Protein AF-A0A382CZS6-F1 (afdb_monomer)

Radius of gyration: 17.18 Å; Cα contacts (8 Å, |Δi|>4): 87; chains: 1; bounding box: 40×22×53 Å

Organism: NCBI:txid408172

Secondary structure (DSSP, 8-state):
-HHHHHHHTT--HHHHHHHHHHHHHHHHHHTS-GGGS-HHHHHHH-TT--TTHHHHTSHHHHHHH--STT-SSHHHHHHHHHHHHHHHHT-

pLDDT: mean 96.57, std 3.26, range [68.81, 98.44]

Sequence (91 aa):
DLADYLVLKGVTFRDAHAAVGQAVAAAETSQTDLADLPLATLQSFCPAVDDDVFEVLTLDGSVQSRDHIGGTAPVQVRYQIQTARARLKQR

InterPro domains:
  IPR008948 L-Aspartase-like [SSF48557] (1-88)
  IPR009049 Argininosuccinate lyase [PTHR43814] (1-90)
  IPR02941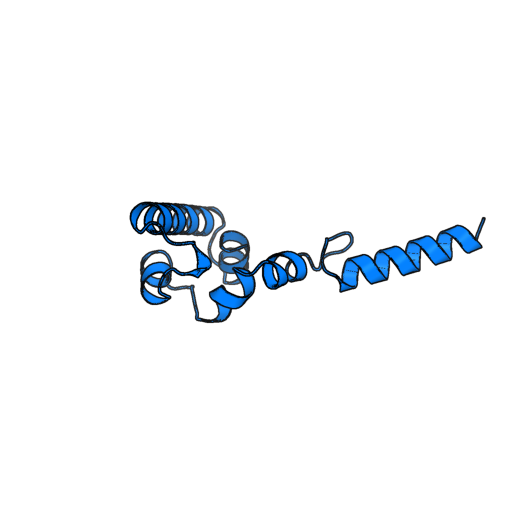9 Argininosuccinate lyase, C-terminal [PF14698] (1-64)

Foldseek 3Di:
DQLVVVVVLVDPSVLSVQLVVQLVVVCVVVVHDSLPDDQVSSCVSPVSGDPCSNCCVDPLNVQCVQPDQPGRHPVNVVVVVVVVVVVVVVD

Solvent-accessible surface area (backbone atoms only — not comparable to full-atom values): 5124 Å² total; per-residue (Å²): 87,74,38,56,55,34,34,75,72,69,40,53,67,71,59,21,49,52,28,46,52,52,45,49,54,51,16,61,74,66,75,47,54,67,68,70,52,53,67,70,61,50,27,73,58,37,75,86,55,58,84,70,53,57,53,40,58,34,75,66,32,44,38,48,72,34,70,45,96,88,31,70,4,69,68,36,47,53,50,50,52,53,53,51,53,55,55,60,74,76,109

Nearest PDB structures (foldseek):
  1tj7-assembly1_A  TM=8.955E-01  e=1.882E-06  Escherichia coli
  1k62-assembly1_B  TM=9.559E-01  e=5.483E-06  Homo sapiens
  1xwo-assembly1_D  TM=9.630E-01  e=1.419E-05  Anser anser anser
  6iem-assembly1_A  TM=9.716E-01  e=1.910E-05  Mycobacterium tuberculosis H37Rv
  1i0a-assembly1_B  TM=9.511E-01  e=2.895E-05  Meleagris gallopavo

Structure (mmCIF, N/CA/C/O backbone):
data_AF-A0A382CZS6-F1
#
_entry.id   AF-A0A382CZS6-F1
#
loop_
_atom_site.group_PDB
_atom_site.id
_atom_site.type_symbol
_atom_site.label_atom_id
_atom_site.label_alt_id
_atom_site.label_comp_id
_atom_site.label_asym_id
_atom_site.label_entity_id
_atom_site.label_seq_id
_atom_site.pdbx_PDB_ins_code
_atom_site.Cartn_x
_atom_site.Cartn_y
_atom_site.Cartn_z
_atom_site.occupancy
_atom_s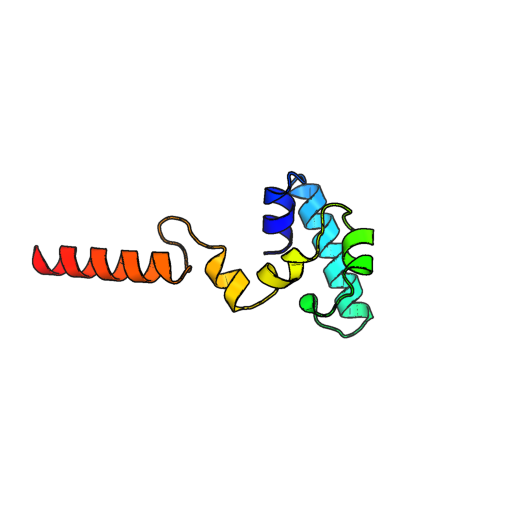ite.B_iso_or_equiv
_atom_site.auth_seq_id
_atom_site.auth_comp_id
_atom_site.auth_asym_id
_atom_site.auth_atom_id
_atom_site.pdbx_PDB_model_num
ATOM 1 N N . ASP A 1 1 ? 1.368 3.176 0.391 1.00 92.62 1 ASP A N 1
ATOM 2 C CA . ASP A 1 1 ? 0.670 1.876 0.280 1.00 92.62 1 ASP A CA 1
ATOM 3 C C . ASP A 1 1 ? -0.726 1.956 0.857 1.00 92.62 1 ASP A C 1
ATOM 5 O O . ASP A 1 1 ? -1.632 2.192 0.076 1.00 92.62 1 ASP A O 1
ATOM 9 N N . LEU A 1 2 ? -0.924 1.894 2.180 1.00 96.00 2 LEU A N 1
ATOM 10 C CA . LEU A 1 2 ? -2.277 1.977 2.759 1.00 96.00 2 LEU A CA 1
ATOM 11 C C . LEU A 1 2 ? -3.011 3.289 2.413 1.00 96.00 2 LEU A C 1
ATOM 13 O O . LEU A 1 2 ? -4.178 3.258 2.036 1.00 96.00 2 LEU A O 1
ATOM 17 N N . ALA A 1 3 ? -2.326 4.438 2.476 1.00 97.31 3 ALA A N 1
ATOM 18 C CA . ALA A 1 3 ? -2.918 5.720 2.076 1.00 97.31 3 ALA A CA 1
ATOM 19 C C . ALA A 1 3 ? -3.310 5.734 0.589 1.00 97.31 3 ALA A C 1
ATOM 21 O O . ALA A 1 3 ? -4.413 6.147 0.249 1.00 97.31 3 ALA A O 1
ATOM 22 N N . ASP A 1 4 ? -2.424 5.254 -0.289 1.00 95.81 4 ASP A N 1
ATOM 23 C CA . ASP A 1 4 ? -2.672 5.200 -1.734 1.00 95.81 4 ASP A CA 1
ATOM 24 C C . ASP A 1 4 ? -3.833 4.254 -2.059 1.00 95.81 4 ASP A C 1
ATOM 26 O O . ASP A 1 4 ? -4.706 4.598 -2.850 1.00 95.81 4 ASP A O 1
ATOM 30 N N . TYR A 1 5 ? -3.892 3.102 -1.387 1.00 96.81 5 TYR A N 1
ATOM 31 C CA . TYR A 1 5 ? -4.999 2.151 -1.460 1.00 96.81 5 TYR A CA 1
ATOM 32 C C . TYR A 1 5 ? -6.340 2.813 -1.099 1.00 96.81 5 TYR A C 1
ATOM 34 O O . TYR A 1 5 ? -7.307 2.700 -1.851 1.00 96.81 5 TYR A O 1
ATOM 42 N N . LEU A 1 6 ? -6.394 3.582 -0.006 1.00 97.88 6 LEU A N 1
ATOM 43 C CA . LEU A 1 6 ? -7.609 4.297 0.399 1.00 97.88 6 LEU A CA 1
ATOM 44 C C . LEU A 1 6 ? -8.000 5.388 -0.606 1.00 97.88 6 LEU A C 1
ATOM 46 O O . LEU A 1 6 ? -9.181 5.555 -0.913 1.00 97.88 6 LEU A O 1
ATOM 50 N N . VAL A 1 7 ? -7.018 6.105 -1.157 1.00 97.88 7 VAL A N 1
ATOM 51 C CA . VAL A 1 7 ? -7.258 7.112 -2.200 1.00 97.88 7 VAL A CA 1
ATOM 52 C C . VAL A 1 7 ? -7.813 6.475 -3.471 1.00 97.88 7 VAL A C 1
ATOM 54 O O . VAL A 1 7 ? -8.751 7.013 -4.061 1.00 97.88 7 VAL A O 1
ATOM 57 N N . LEU A 1 8 ? -7.307 5.305 -3.866 1.00 95.50 8 LEU A N 1
ATOM 58 C CA . LEU A 1 8 ? -7.846 4.534 -4.990 1.00 95.50 8 LEU A CA 1
ATOM 59 C C . LEU A 1 8 ? -9.287 4.062 -4.737 1.00 95.50 8 LEU A C 1
ATOM 61 O O . LEU A 1 8 ? -10.064 3.963 -5.685 1.00 95.50 8 LEU A O 1
ATOM 65 N N . LYS A 1 9 ? -9.675 3.854 -3.472 1.00 96.56 9 LYS A N 1
ATOM 66 C CA . LYS A 1 9 ? -11.064 3.585 -3.055 1.00 96.56 9 LYS A CA 1
ATOM 67 C C . LYS A 1 9 ? -11.933 4.843 -2.898 1.00 96.56 9 LYS A C 1
ATOM 69 O O . LYS A 1 9 ? -13.086 4.748 -2.487 1.00 96.56 9 LYS A O 1
ATOM 74 N N . GLY A 1 10 ? -11.421 6.019 -3.265 1.00 97.56 10 GLY A N 1
ATOM 75 C CA . GLY A 1 10 ? -12.175 7.275 -3.296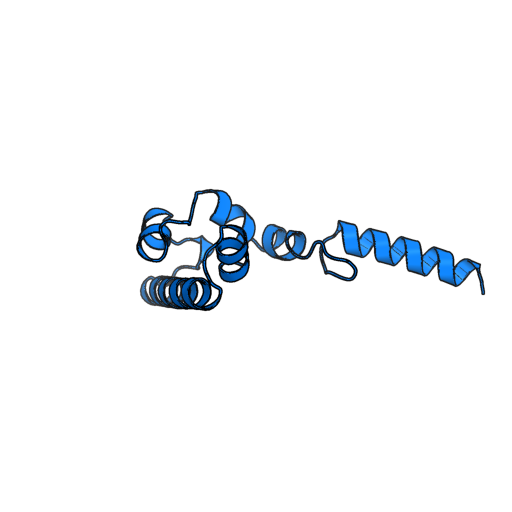 1.00 97.56 10 GLY A CA 1
ATOM 76 C C . GLY A 1 10 ? -12.122 8.095 -2.005 1.00 97.56 10 GLY A C 1
ATOM 77 O O . GLY A 1 10 ? -12.797 9.122 -1.909 1.00 97.56 10 GLY A O 1
ATOM 78 N N . VAL A 1 11 ? -11.317 7.691 -1.020 1.00 98.19 11 VAL A N 1
ATOM 79 C CA . VAL A 1 11 ? -11.090 8.474 0.202 1.00 98.19 11 VAL A CA 1
ATOM 80 C C . VAL A 1 11 ? -10.210 9.681 -0.129 1.00 98.19 11 VAL A C 1
ATOM 82 O O . VAL A 1 11 ? -9.245 9.576 -0.887 1.00 98.19 11 VAL A O 1
ATOM 85 N N . THR A 1 12 ? -10.508 10.856 0.434 1.00 98.31 12 THR A N 1
ATOM 86 C CA . THR A 1 12 ? -9.636 12.019 0.215 1.00 98.31 12 THR A CA 1
ATOM 87 C C . THR A 1 12 ? -8.251 11.753 0.802 1.00 98.31 12 THR A C 1
ATOM 89 O O . THR A 1 12 ? -8.126 11.112 1.843 1.00 98.31 12 THR A O 1
ATOM 92 N N . PHE A 1 13 ? -7.191 12.277 0.179 1.00 98.06 13 PHE A N 1
ATOM 93 C CA . PHE A 1 13 ? -5.826 12.042 0.669 1.00 98.06 13 PHE A CA 1
ATOM 94 C C . PHE A 1 13 ? -5.646 12.451 2.141 1.00 98.06 13 PHE A C 1
ATOM 96 O O . PHE A 1 13 ? -4.954 11.770 2.892 1.00 98.06 13 PHE A O 1
ATOM 103 N N . ARG A 1 14 ? -6.304 13.537 2.573 1.00 98.31 14 ARG A N 1
ATOM 104 C CA . ARG A 1 14 ? -6.275 13.985 3.972 1.00 98.31 14 ARG A CA 1
ATOM 105 C C . ARG A 1 14 ? -6.837 12.918 4.911 1.00 98.31 14 ARG A C 1
ATOM 107 O O . ARG A 1 14 ? -6.192 12.603 5.908 1.00 98.31 14 ARG A O 1
ATOM 114 N N . ASP A 1 15 ? -8.011 12.384 4.594 1.00 98.19 15 ASP A N 1
ATOM 115 C CA . ASP A 1 15 ? -8.692 11.410 5.449 1.00 98.19 15 ASP A CA 1
ATOM 116 C C . ASP A 1 15 ? -7.979 10.054 5.410 1.00 98.19 15 ASP A C 1
ATOM 118 O O . ASP A 1 15 ? -7.786 9.427 6.448 1.00 98.19 15 ASP A O 1
ATOM 122 N N . ALA A 1 16 ? -7.483 9.651 4.235 1.00 98.44 16 ALA A N 1
ATOM 123 C CA . ALA A 1 16 ? -6.656 8.461 4.071 1.00 98.44 16 ALA A CA 1
ATOM 124 C C . ALA A 1 16 ? -5.392 8.536 4.940 1.00 98.44 16 ALA A C 1
ATOM 126 O O . ALA A 1 16 ? -5.087 7.610 5.687 1.00 98.44 16 ALA A O 1
ATOM 127 N N . HIS A 1 17 ? -4.677 9.662 4.897 1.00 98.12 17 HIS A N 1
ATOM 128 C CA . HIS A 1 17 ? -3.474 9.859 5.702 1.00 98.12 17 HIS A CA 1
ATOM 129 C C . HIS A 1 17 ? -3.780 9.907 7.209 1.00 98.12 17 HIS A C 1
ATOM 131 O O . HIS A 1 17 ? -2.989 9.413 8.013 1.00 98.12 17 HIS A O 1
ATOM 137 N N . ALA A 1 18 ? -4.920 10.476 7.614 1.00 98.25 18 ALA A N 1
ATOM 138 C CA . ALA A 1 18 ? -5.354 10.464 9.011 1.00 98.25 18 ALA A CA 1
ATOM 139 C C . ALA A 1 18 ? -5.648 9.036 9.507 1.00 98.25 18 ALA A C 1
ATOM 141 O O . ALA A 1 18 ? -5.156 8.652 10.569 1.00 98.25 18 ALA A O 1
ATOM 142 N N . ALA A 1 19 ? -6.371 8.235 8.717 1.00 98.00 19 ALA A N 1
ATOM 143 C CA . ALA A 1 19 ? -6.664 6.836 9.033 1.00 98.00 19 ALA A CA 1
ATOM 144 C C . ALA A 1 19 ? -5.387 5.985 9.136 1.00 98.00 19 ALA A C 1
ATOM 146 O O . ALA A 1 19 ? -5.245 5.193 10.066 1.00 98.00 19 ALA A O 1
ATOM 147 N N . VAL A 1 20 ? -4.415 6.196 8.238 1.00 97.94 20 VAL A N 1
ATOM 148 C CA . VAL A 1 20 ? -3.096 5.544 8.328 1.00 97.94 20 VAL A CA 1
ATOM 149 C C . VAL A 1 20 ? -2.386 5.905 9.630 1.00 97.94 20 VAL A C 1
ATOM 151 O O . VAL A 1 20 ? -1.847 5.020 10.284 1.00 97.94 20 VAL A O 1
ATOM 154 N N . GLY A 1 21 ? -2.407 7.176 10.039 1.00 98.00 21 GLY A N 1
ATOM 155 C CA . GLY A 1 21 ? -1.804 7.599 11.306 1.00 98.00 21 GLY A CA 1
ATOM 156 C C . GLY A 1 21 ? -2.417 6.895 12.521 1.00 98.00 21 GLY A C 1
ATOM 157 O O . GLY A 1 21 ? -1.691 6.458 13.410 1.00 98.00 21 GLY A O 1
ATOM 158 N N . GLN A 1 22 ? -3.743 6.726 12.534 1.00 98.31 22 GLN A N 1
ATOM 159 C CA . GLN A 1 22 ? -4.443 5.981 13.585 1.00 98.31 22 GLN A CA 1
ATOM 160 C C . GLN A 1 22 ? -4.082 4.490 13.575 1.00 98.31 22 GLN A C 1
ATOM 162 O O . GLN A 1 22 ? -3.814 3.922 14.633 1.00 98.31 22 GLN A O 1
ATOM 167 N N . ALA A 1 23 ? -4.015 3.873 12.393 1.00 97.88 23 ALA A N 1
ATOM 168 C CA . ALA A 1 23 ? -3.624 2.476 12.247 1.00 97.88 23 ALA A CA 1
ATOM 169 C C . ALA A 1 23 ? -2.179 2.232 12.712 1.00 97.88 23 ALA A C 1
ATOM 171 O O . ALA A 1 23 ? -1.932 1.303 13.474 1.00 97.88 23 ALA A O 1
ATOM 172 N N . VAL A 1 24 ? -1.233 3.100 12.338 1.00 97.94 24 VAL A N 1
ATOM 173 C CA . VAL A 1 24 ? 0.164 3.013 12.799 1.00 97.94 24 VAL A CA 1
ATOM 174 C C . VAL A 1 24 ? 0.249 3.161 14.319 1.00 97.94 24 VAL A C 1
ATOM 176 O O . VAL A 1 24 ? 0.879 2.332 14.967 1.00 97.94 24 VAL A O 1
ATOM 179 N N . ALA A 1 25 ? -0.445 4.138 14.910 1.00 98.06 25 ALA A N 1
ATOM 180 C CA . ALA A 1 25 ? -0.467 4.304 16.365 1.00 98.06 25 ALA A CA 1
ATOM 181 C C . ALA A 1 25 ? -1.058 3.078 17.093 1.00 98.06 25 ALA A C 1
ATOM 183 O O . ALA A 1 25 ? -0.590 2.697 18.170 1.00 98.06 25 ALA A O 1
ATOM 184 N N . ALA A 1 26 ? -2.076 2.436 16.511 1.00 98.00 26 ALA A N 1
ATOM 185 C CA . ALA A 1 26 ? -2.669 1.215 17.052 1.00 98.00 26 ALA A CA 1
ATOM 186 C C . ALA A 1 26 ? -1.717 0.009 16.966 1.00 98.00 26 ALA A C 1
ATOM 188 O O . ALA A 1 26 ? -1.622 -0.755 17.929 1.00 98.00 26 ALA A O 1
ATOM 189 N N . ALA A 1 27 ? -0.999 -0.137 15.849 1.00 97.75 27 ALA A N 1
ATOM 190 C CA . ALA A 1 27 ? 0.033 -1.157 15.661 1.00 97.75 27 ALA A CA 1
ATOM 191 C C . ALA A 1 27 ? 1.18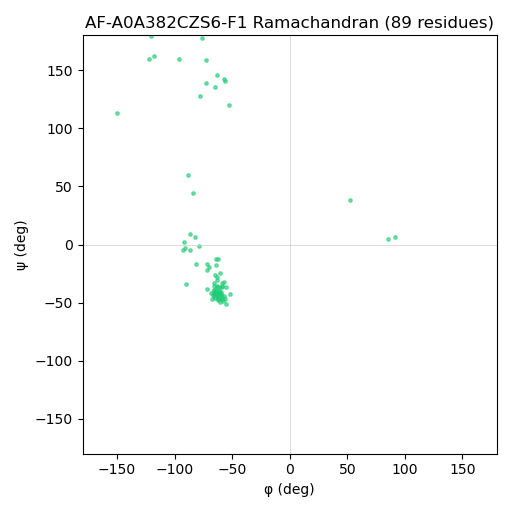2 -0.977 16.669 1.00 97.75 27 ALA A C 1
ATOM 193 O O . ALA A 1 27 ? 1.533 -1.918 17.380 1.00 97.75 27 ALA A O 1
ATOM 194 N N . GLU A 1 28 ? 1.676 0.256 16.834 1.00 97.88 28 GLU A N 1
ATOM 195 C CA . GLU A 1 28 ? 2.698 0.594 17.834 1.00 97.88 28 GLU A CA 1
ATOM 196 C C . GLU A 1 28 ? 2.241 0.263 19.260 1.00 97.88 28 GLU A C 1
ATOM 198 O O . GLU A 1 28 ? 2.973 -0.377 20.015 1.00 97.88 28 GLU A O 1
ATOM 203 N N . THR A 1 29 ? 1.011 0.644 19.624 1.00 97.25 29 THR A N 1
ATOM 204 C CA . THR A 1 29 ? 0.440 0.365 20.956 1.00 97.25 29 THR A CA 1
ATOM 205 C C . THR A 1 29 ? 0.297 -1.136 21.214 1.00 97.25 29 THR A C 1
ATOM 207 O O . THR A 1 29 ? 0.487 -1.593 22.340 1.00 97.25 29 THR A O 1
ATOM 210 N N . SER A 1 30 ? -0.027 -1.903 20.173 1.00 95.88 30 SER A N 1
ATOM 211 C CA . SER A 1 30 ? -0.219 -3.355 20.255 1.00 95.88 30 SER A CA 1
ATOM 212 C C . SER A 1 30 ? 1.086 -4.142 20.090 1.00 95.88 30 SER A C 1
ATOM 214 O O . SER A 1 30 ? 1.073 -5.359 20.252 1.00 95.88 30 SER A O 1
ATOM 216 N N . GLN A 1 31 ? 2.205 -3.466 19.792 1.00 97.06 31 GLN A N 1
ATOM 217 C CA . GLN A 1 31 ? 3.497 -4.071 19.447 1.00 97.06 31 GLN A CA 1
ATOM 218 C C . GLN A 1 31 ? 3.399 -5.106 18.312 1.00 97.06 31 GLN A C 1
ATOM 220 O O . GLN A 1 31 ? 4.071 -6.138 18.342 1.00 97.06 31 GLN A O 1
ATOM 225 N N . THR A 1 32 ? 2.554 -4.830 17.319 1.00 96.69 32 THR A N 1
ATOM 226 C CA . THR A 1 32 ? 2.381 -5.656 16.117 1.00 96.69 32 THR A CA 1
ATOM 227 C C . THR A 1 32 ? 2.754 -4.855 14.879 1.00 96.69 32 THR A C 1
ATOM 229 O O . THR A 1 32 ? 2.767 -3.623 14.918 1.00 96.69 32 THR A O 1
ATOM 232 N N . ASP A 1 33 ? 3.001 -5.529 13.759 1.00 95.75 33 ASP A N 1
ATOM 233 C CA . ASP A 1 33 ? 3.133 -4.821 12.491 1.00 95.75 33 ASP A CA 1
ATOM 234 C C . ASP A 1 33 ? 1.766 -4.317 12.004 1.00 95.75 33 ASP A C 1
ATOM 236 O O . ASP A 1 33 ? 0.703 -4.814 12.388 1.00 95.75 33 ASP A O 1
ATOM 240 N N . LEU A 1 34 ? 1.784 -3.311 11.124 1.00 94.94 34 LEU A N 1
ATOM 241 C CA . LEU A 1 34 ? 0.571 -2.757 10.509 1.00 94.94 34 LEU A CA 1
ATOM 242 C C . LEU A 1 34 ? -0.223 -3.827 9.740 1.00 94.94 34 LEU A C 1
ATOM 244 O O . LEU A 1 34 ? -1.451 -3.801 9.746 1.00 94.94 34 LEU A O 1
ATOM 248 N N . ALA A 1 35 ? 0.485 -4.759 9.095 1.00 95.31 35 ALA A N 1
ATOM 249 C CA . ALA A 1 35 ? -0.096 -5.878 8.354 1.00 95.31 35 ALA A CA 1
ATOM 250 C C . ALA A 1 35 ? -0.756 -6.929 9.264 1.00 95.31 35 ALA A C 1
ATOM 252 O O . ALA A 1 35 ? -1.601 -7.684 8.793 1.00 95.31 35 ALA A O 1
ATOM 253 N N . ASP A 1 36 ? -0.407 -6.946 10.553 1.00 96.38 36 ASP A N 1
ATOM 254 C CA . ASP A 1 36 ? -0.939 -7.894 11.535 1.00 96.38 36 ASP A CA 1
ATOM 255 C C . ASP A 1 36 ? -2.165 -7.345 12.279 1.00 96.38 36 ASP A C 1
ATOM 257 O O . ASP A 1 36 ? -2.783 -8.051 13.083 1.00 96.38 36 ASP A O 1
ATOM 261 N N . LEU A 1 37 ? -2.537 -6.081 12.043 1.00 97.25 37 LEU A N 1
ATOM 262 C CA . LEU A 1 37 ? -3.745 -5.526 12.636 1.00 97.25 37 LEU A CA 1
ATOM 263 C C . LEU A 1 37 ? -4.990 -6.244 12.094 1.00 97.25 37 LEU A C 1
ATOM 265 O O . LEU A 1 37 ? -5.131 -6.406 10.880 1.00 97.25 37 LEU A O 1
ATOM 269 N N . PRO A 1 38 ? -5.955 -6.601 12.962 1.00 97.50 38 PRO A N 1
ATOM 270 C CA . PRO A 1 38 ? -7.215 -7.172 12.511 1.00 97.50 38 PRO A CA 1
ATOM 271 C C . PRO A 1 38 ? -7.935 -6.247 11.526 1.00 97.50 38 PRO A C 1
ATOM 273 O O . PRO A 1 38 ? -8.002 -5.034 11.745 1.00 97.50 38 PRO A O 1
ATOM 276 N N . LEU A 1 39 ? -8.573 -6.824 10.504 1.00 97.62 39 LEU A N 1
ATOM 277 C CA . LEU A 1 39 ? -9.360 -6.067 9.523 1.00 97.62 39 LEU A CA 1
ATOM 278 C C . LEU A 1 39 ? -10.391 -5.152 10.197 1.00 97.62 39 LEU A C 1
ATOM 280 O O . LEU A 1 39 ? -10.513 -3.985 9.840 1.00 97.62 39 LEU A O 1
ATOM 284 N N . ALA A 1 40 ? -11.074 -5.653 11.230 1.00 97.75 40 ALA A N 1
ATOM 285 C CA . ALA A 1 40 ? -12.043 -4.877 12.002 1.00 97.75 40 ALA A CA 1
ATOM 286 C C . ALA A 1 40 ? -11.423 -3.623 12.652 1.00 97.75 40 ALA A C 1
ATOM 288 O O . ALA A 1 40 ? -12.068 -2.577 12.721 1.00 97.75 40 ALA A O 1
ATOM 289 N N . THR A 1 41 ? -10.164 -3.702 13.094 1.00 97.38 41 THR A N 1
ATOM 290 C CA . THR A 1 41 ? -9.427 -2.556 13.640 1.00 97.38 41 THR A CA 1
ATOM 291 C C . THR A 1 41 ? -9.158 -1.527 12.547 1.00 97.38 41 THR A C 1
ATOM 293 O O . THR A 1 41 ? -9.443 -0.348 12.740 1.00 97.38 41 THR A O 1
ATOM 296 N N . LEU A 1 42 ? -8.689 -1.957 11.372 1.00 97.69 42 LEU A N 1
ATOM 297 C CA . LEU A 1 42 ? -8.462 -1.060 10.233 1.00 97.69 42 LEU A CA 1
ATOM 298 C C . LEU A 1 42 ? -9.772 -0.405 9.755 1.00 97.69 42 LEU A C 1
ATOM 300 O O . LEU A 1 42 ? -9.816 0.806 9.529 1.00 97.69 42 LEU A O 1
ATOM 304 N N . GLN A 1 43 ? -10.859 -1.177 9.696 1.00 98.12 43 GLN A N 1
ATOM 305 C CA . GLN A 1 43 ? -12.202 -0.698 9.351 1.00 98.12 43 GLN A CA 1
ATOM 306 C C . GLN A 1 43 ? -12.756 0.313 10.356 1.00 98.12 43 GLN A C 1
ATOM 308 O O . GLN A 1 43 ? -13.503 1.213 9.970 1.00 98.12 43 GLN A O 1
ATOM 313 N N . SER A 1 44 ? -12.367 0.214 11.632 1.00 98.00 44 SER A N 1
ATOM 314 C CA . SER A 1 44 ? -12.758 1.199 12.645 1.00 98.00 44 SER A CA 1
ATOM 315 C C . SER A 1 44 ? -12.170 2.593 12.382 1.00 98.00 44 SER A C 1
ATOM 317 O O . SER A 1 44 ? -12.783 3.588 12.765 1.00 98.00 44 SER A O 1
ATOM 319 N N . PHE A 1 45 ? -11.026 2.675 11.689 1.00 97.69 45 PHE A N 1
ATOM 320 C CA . PHE A 1 45 ? -10.397 3.938 11.282 1.00 97.69 45 PHE A CA 1
ATOM 321 C C . PHE A 1 45 ? -10.876 4.419 9.912 1.00 97.69 45 PHE A C 1
ATOM 323 O O . PHE A 1 45 ? -10.997 5.622 9.679 1.00 97.69 45 PHE A O 1
ATOM 330 N N . CYS A 1 46 ? -11.166 3.496 8.994 1.00 97.50 46 CYS A N 1
ATOM 331 C CA . CYS A 1 46 ? -11.752 3.826 7.704 1.00 97.50 46 CYS A CA 1
ATOM 332 C C . CYS A 1 46 ? -12.633 2.674 7.191 1.00 97.50 46 CYS A C 1
ATOM 334 O O . CYS A 1 46 ? -12.100 1.635 6.799 1.00 97.50 46 CYS A O 1
ATOM 336 N N . PRO A 1 47 ? -13.965 2.855 7.096 1.00 97.19 47 PRO A N 1
ATOM 337 C CA . PRO A 1 47 ? -14.875 1.811 6.612 1.00 97.19 47 PRO A CA 1
ATOM 338 C C . PRO A 1 47 ? -14.642 1.363 5.162 1.00 97.19 47 PRO A C 1
ATOM 340 O O . PRO A 1 47 ? -15.206 0.360 4.749 1.00 97.19 47 PRO A O 1
ATOM 343 N N . ALA A 1 48 ? -13.844 2.103 4.384 1.00 97.38 48 ALA A N 1
ATOM 344 C CA . ALA A 1 48 ? -13.468 1.740 3.017 1.00 97.38 48 ALA A CA 1
ATOM 345 C C . ALA A 1 48 ? -12.358 0.667 2.951 1.00 97.38 48 ALA A C 1
ATOM 347 O O . ALA A 1 48 ? -11.925 0.296 1.861 1.00 97.38 48 ALA A O 1
ATOM 348 N N . VAL A 1 49 ? -11.839 0.204 4.094 1.00 97.81 49 VAL A N 1
ATOM 349 C CA . VAL A 1 49 ? -10.884 -0.909 4.145 1.00 97.81 49 VAL A CA 1
ATOM 350 C C . VAL A 1 49 ? -11.627 -2.239 3.978 1.00 97.81 49 VAL A C 1
ATOM 352 O O . VAL A 1 49 ? -12.546 -2.533 4.740 1.00 97.81 49 VAL A O 1
ATOM 355 N N . ASP A 1 50 ? -11.181 -3.067 3.034 1.00 97.56 50 ASP A N 1
ATOM 356 C CA . ASP A 1 50 ? -11.655 -4.437 2.837 1.00 97.56 50 ASP A CA 1
ATOM 357 C C . ASP A 1 50 ? -10.474 -5.414 2.973 1.00 97.56 50 ASP A C 1
ATOM 359 O O . ASP A 1 50 ? -9.340 -5.005 3.217 1.00 97.56 50 ASP A O 1
ATOM 363 N N . ASP A 1 51 ? -10.744 -6.712 2.836 1.00 96.75 51 ASP A N 1
ATOM 364 C CA . ASP A 1 51 ? -9.760 -7.793 3.007 1.00 96.75 51 ASP A CA 1
ATOM 365 C C . ASP A 1 51 ? -8.571 -7.708 2.023 1.00 96.75 51 ASP A C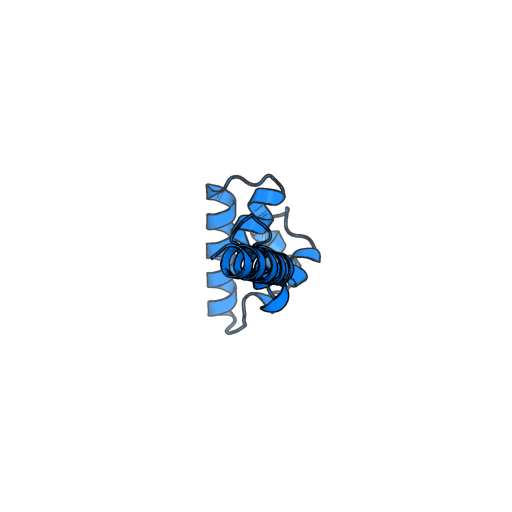 1
ATOM 367 O O . ASP A 1 51 ? -7.458 -8.130 2.331 1.00 96.75 51 ASP A O 1
AT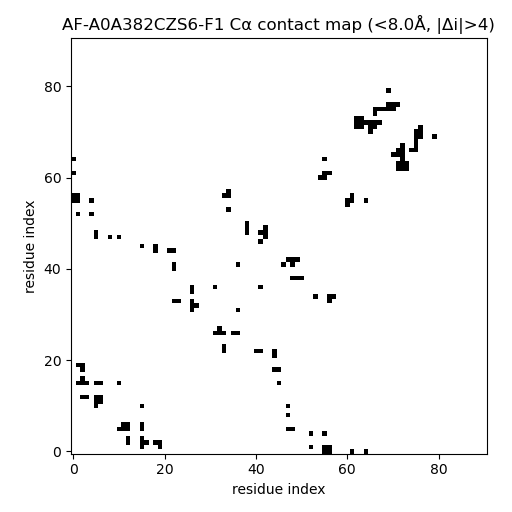OM 371 N N . ASP A 1 52 ? -8.769 -7.063 0.868 1.00 96.06 52 ASP A N 1
ATOM 372 C CA . ASP A 1 52 ? -7.730 -6.784 -0.137 1.00 96.06 52 ASP A CA 1
ATOM 373 C C . ASP A 1 52 ? -6.620 -5.841 0.371 1.00 96.06 52 ASP A C 1
ATOM 375 O O . ASP A 1 52 ? -5.549 -5.745 -0.234 1.00 96.06 52 ASP A O 1
ATOM 379 N N . VAL A 1 53 ? -6.819 -5.179 1.516 1.00 96.38 53 VAL A N 1
ATOM 380 C CA . VAL A 1 53 ? -5.797 -4.339 2.154 1.00 96.38 53 VAL A CA 1
ATOM 381 C C . VAL A 1 53 ? -4.528 -5.119 2.497 1.00 96.38 53 VAL A C 1
ATOM 383 O O . VAL A 1 53 ? -3.423 -4.579 2.425 1.00 96.38 53 VAL A O 1
ATOM 386 N N . PHE A 1 54 ? -4.654 -6.400 2.844 1.00 96.31 54 PHE A N 1
ATOM 387 C CA . PHE A 1 54 ? -3.498 -7.205 3.223 1.00 96.31 54 PHE A CA 1
ATOM 388 C C . PHE A 1 54 ? -2.613 -7.533 2.023 1.00 96.31 54 PHE A C 1
ATOM 390 O O . PHE A 1 54 ? -1.417 -7.741 2.201 1.00 96.31 54 PHE A O 1
ATOM 397 N N . GLU A 1 55 ? -3.145 -7.484 0.798 1.00 93.69 55 GLU A N 1
ATOM 398 C CA . GLU A 1 55 ? -2.340 -7.646 -0.412 1.00 93.69 55 GLU A CA 1
ATOM 399 C C . GLU A 1 55 ? -1.346 -6.487 -0.562 1.00 93.69 55 GLU A C 1
ATOM 401 O O . GLU A 1 55 ? -0.168 -6.714 -0.845 1.00 93.69 55 GLU A O 1
ATOM 406 N N . VAL A 1 56 ? -1.782 -5.248 -0.294 1.00 93.56 56 VAL A N 1
ATOM 407 C CA . VAL A 1 56 ? -0.942 -4.042 -0.423 1.00 93.56 56 VAL A CA 1
ATOM 408 C C . VAL A 1 56 ? -0.017 -3.798 0.771 1.00 93.56 56 VAL A C 1
ATOM 410 O O . VAL A 1 56 ? 0.939 -3.035 0.645 1.00 93.56 56 VAL A O 1
ATOM 413 N N . LEU A 1 57 ? -0.276 -4.439 1.916 1.00 95.12 57 LEU A N 1
ATOM 414 C CA . LEU A 1 57 ? 0.555 -4.356 3.125 1.00 95.12 57 LEU A CA 1
ATOM 415 C C . LEU A 1 57 ? 1.712 -5.373 3.148 1.00 95.12 57 LEU A C 1
ATOM 417 O O . LEU A 1 57 ? 2.406 -5.499 4.154 1.00 95.12 57 LEU A O 1
ATOM 421 N N . THR A 1 58 ? 1.963 -6.066 2.035 1.00 95.19 58 THR A N 1
ATOM 422 C CA . THR A 1 58 ? 3.151 -6.914 1.850 1.00 95.19 58 THR A CA 1
ATOM 423 C C . THR A 1 58 ? 4.264 -6.180 1.102 1.00 95.19 58 THR A C 1
ATOM 425 O O . THR A 1 58 ? 4.018 -5.234 0.353 1.00 95.19 58 THR A O 1
ATOM 428 N N . LEU A 1 59 ? 5.507 -6.660 1.234 1.00 94.06 59 LEU A N 1
ATOM 429 C CA . LEU A 1 59 ? 6.627 -6.171 0.419 1.00 94.06 59 LEU A CA 1
ATOM 430 C C . LEU A 1 59 ? 6.347 -6.331 -1.083 1.00 94.06 59 LEU A C 1
ATOM 432 O O . LEU A 1 59 ? 6.570 -5.401 -1.857 1.00 94.06 59 LEU A O 1
ATOM 436 N N . ASP A 1 60 ? 5.824 -7.488 -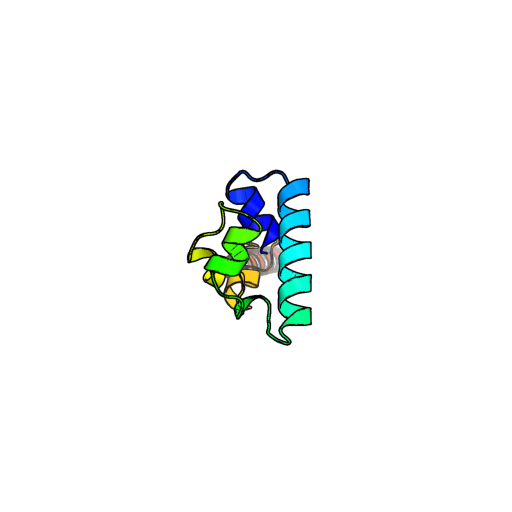1.491 1.00 94.94 60 ASP A N 1
ATOM 437 C CA . ASP A 1 60 ? 5.522 -7.760 -2.895 1.00 94.94 60 ASP A CA 1
ATOM 438 C C . ASP A 1 60 ? 4.398 -6.860 -3.418 1.00 94.94 60 ASP A C 1
ATOM 440 O O . ASP A 1 60 ? 4.539 -6.281 -4.496 1.00 94.94 60 ASP A O 1
ATOM 444 N N . GLY A 1 61 ? 3.318 -6.678 -2.653 1.00 94.50 61 GLY A N 1
ATOM 445 C CA . GLY A 1 61 ? 2.220 -5.779 -3.012 1.00 94.50 61 GLY A CA 1
ATOM 446 C C . GLY A 1 61 ? 2.649 -4.316 -3.083 1.00 94.50 61 GLY A C 1
ATOM 447 O O . GLY A 1 61 ? 2.314 -3.617 -4.043 1.00 94.50 61 GLY A O 1
ATOM 448 N N . SER A 1 62 ? 3.476 -3.868 -2.134 1.00 94.75 62 SER A N 1
ATOM 449 C CA . SER A 1 62 ? 4.073 -2.529 -2.135 1.00 94.75 62 SER A CA 1
ATOM 450 C C . SER A 1 62 ? 4.831 -2.259 -3.436 1.00 94.75 62 SER A C 1
ATOM 452 O O . SER A 1 62 ? 4.557 -1.279 -4.136 1.00 94.75 62 SER A O 1
ATOM 454 N N . VAL A 1 63 ? 5.721 -3.175 -3.829 1.00 96.62 63 VAL A N 1
ATOM 455 C CA . VAL A 1 63 ? 6.514 -3.046 -5.059 1.00 96.62 63 VAL A CA 1
ATOM 456 C C . VAL A 1 63 ? 5.629 -3.128 -6.306 1.00 96.62 63 VAL A C 1
ATOM 458 O O . VAL A 1 63 ? 5.804 -2.329 -7.228 1.00 96.62 63 VAL A O 1
ATOM 461 N N . GLN A 1 64 ? 4.672 -4.059 -6.343 1.00 95.81 64 GLN A N 1
ATOM 462 C CA . GLN A 1 64 ? 3.760 -4.243 -7.478 1.00 95.81 64 GLN A CA 1
ATOM 463 C C . GLN A 1 64 ? 2.858 -3.030 -7.718 1.00 95.81 64 GLN A C 1
ATOM 465 O O . GLN A 1 64 ? 2.630 -2.672 -8.869 1.00 95.81 64 GLN A O 1
ATOM 470 N N . SER A 1 65 ? 2.403 -2.354 -6.660 1.00 94.06 65 SER A N 1
ATOM 471 C CA . SER A 1 65 ? 1.503 -1.196 -6.774 1.00 94.06 65 SER A CA 1
ATOM 472 C C . SER A 1 65 ? 2.124 0.011 -7.493 1.00 94.06 65 SER A C 1
ATOM 474 O O . SER A 1 65 ? 1.410 0.889 -7.973 1.00 94.06 65 SER A O 1
ATOM 476 N N . ARG A 1 66 ? 3.457 0.065 -7.622 1.00 95.56 66 ARG A N 1
ATOM 477 C CA . ARG A 1 66 ? 4.178 1.118 -8.358 1.00 95.56 66 ARG A CA 1
ATOM 478 C C . ARG A 1 66 ? 4.245 0.823 -9.862 1.00 95.56 66 ARG A C 1
ATOM 480 O O . ARG A 1 66 ? 5.301 0.980 -10.483 1.00 95.56 66 ARG A O 1
ATOM 487 N N . ASP A 1 67 ? 3.130 0.389 -10.449 1.00 95.69 67 ASP A N 1
ATOM 488 C CA . ASP A 1 67 ? 2.988 0.061 -11.875 1.00 95.69 67 ASP A CA 1
ATOM 489 C C . ASP A 1 67 ? 2.593 1.284 -12.721 1.00 95.69 67 ASP A C 1
ATOM 491 O O . ASP A 1 67 ? 1.556 1.353 -13.373 1.00 95.69 67 ASP A O 1
ATOM 495 N N . HIS A 1 68 ? 3.453 2.294 -12.689 1.00 94.31 68 HIS A N 1
ATOM 496 C CA . HIS A 1 68 ? 3.404 3.451 -13.581 1.00 94.31 68 HIS A CA 1
ATOM 497 C C . HIS A 1 68 ? 4.725 3.556 -14.344 1.00 94.31 68 HIS A C 1
ATOM 499 O O . HIS A 1 68 ? 5.742 3.025 -13.889 1.00 94.31 68 HIS A O 1
ATOM 505 N N . ILE A 1 69 ? 4.747 4.263 -15.477 1.00 96.00 69 ILE A N 1
ATOM 506 C CA . ILE A 1 69 ? 5.957 4.412 -16.302 1.00 96.00 69 ILE A CA 1
ATOM 507 C C . ILE A 1 69 ? 7.129 4.908 -15.443 1.00 96.00 69 ILE A C 1
ATOM 509 O O . ILE A 1 69 ? 7.076 5.988 -14.861 1.00 96.00 69 ILE A O 1
ATOM 513 N N . GLY A 1 70 ? 8.195 4.105 -15.381 1.00 95.44 70 GLY A N 1
ATOM 514 C CA . GLY A 1 70 ? 9.388 4.400 -14.578 1.00 95.44 70 GLY A CA 1
ATOM 515 C C . GLY A 1 70 ? 9.313 3.973 -13.107 1.00 95.44 70 GLY A C 1
ATOM 516 O O . GLY A 1 70 ? 10.246 4.246 -12.358 1.00 95.44 70 GLY A O 1
ATOM 517 N N . GLY A 1 71 ? 8.240 3.297 -12.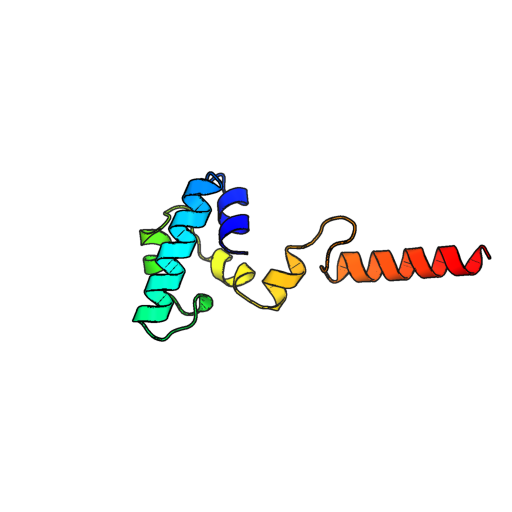696 1.00 96.88 71 GLY A N 1
ATOM 518 C CA . GLY A 1 71 ? 8.072 2.755 -11.352 1.00 96.88 71 GLY A CA 1
ATOM 519 C C . GLY A 1 71 ? 8.866 1.481 -11.077 1.00 96.88 71 GLY A C 1
ATOM 520 O O . GLY A 1 71 ? 9.558 0.941 -11.942 1.00 96.88 71 GLY A O 1
ATOM 521 N N . THR A 1 72 ? 8.755 1.004 -9.838 1.00 97.31 72 THR A N 1
ATOM 522 C CA . THR A 1 72 ? 9.513 -0.142 -9.315 1.00 97.31 72 THR A CA 1
ATOM 523 C C . THR A 1 72 ? 8.808 -1.482 -9.493 1.00 97.31 72 THR A C 1
ATOM 525 O O . THR A 1 72 ? 9.407 -2.512 -9.183 1.00 97.31 72 THR A O 1
ATOM 528 N N . ALA A 1 73 ? 7.581 -1.505 -10.026 1.00 97.69 73 ALA A N 1
ATOM 529 C CA . ALA A 1 73 ? 6.888 -2.756 -10.309 1.00 97.69 73 ALA A CA 1
ATOM 530 C C . ALA A 1 73 ? 7.734 -3.654 -11.236 1.00 97.69 73 ALA A C 1
ATOM 532 O O . ALA A 1 73 ? 8.335 -3.156 -12.196 1.00 97.69 73 ALA A O 1
ATOM 533 N N . PRO A 1 74 ? 7.774 -4.987 -11.031 1.00 97.88 74 PRO A N 1
ATOM 534 C CA . PRO A 1 74 ? 8.630 -5.868 -11.826 1.00 97.88 74 PRO A CA 1
ATOM 535 C C . PRO A 1 74 ? 8.367 -5.778 -13.334 1.00 97.88 74 PRO A C 1
ATOM 537 O O . PRO A 1 74 ? 9.292 -5.911 -14.136 1.00 97.88 74 PRO A O 1
ATOM 540 N N . VAL A 1 75 ? 7.117 -5.524 -13.736 1.00 97.88 75 VAL A N 1
ATOM 541 C CA . VAL A 1 75 ? 6.749 -5.295 -15.141 1.00 97.88 75 VAL A CA 1
ATOM 542 C C . VAL A 1 75 ? 7.393 -4.020 -15.701 1.00 97.88 75 VAL A C 1
ATOM 544 O O . VAL A 1 75 ? 7.976 -4.070 -16.785 1.00 97.88 75 VAL A O 1
ATOM 547 N N . GLN A 1 76 ? 7.403 -2.927 -14.932 1.00 98.38 76 GLN A N 1
ATOM 548 C CA . GLN A 1 76 ? 8.050 -1.664 -15.297 1.00 98.38 76 GLN A CA 1
ATOM 549 C C . GLN A 1 76 ? 9.567 -1.821 -15.379 1.00 98.38 76 GLN A C 1
ATOM 551 O O . GLN A 1 76 ? 10.187 -1.374 -16.342 1.00 98.38 76 GLN A O 1
ATOM 556 N N . VAL A 1 77 ? 10.178 -2.545 -14.438 1.00 98.31 77 VAL A N 1
ATOM 557 C CA . VAL A 1 77 ? 11.620 -2.832 -14.474 1.00 98.31 77 VAL A CA 1
ATOM 558 C C . VAL A 1 77 ? 11.991 -3.646 -15.719 1.00 98.31 77 VAL A C 1
ATOM 560 O O . VAL A 1 77 ? 12.950 -3.305 -16.415 1.00 98.31 77 VAL A O 1
ATOM 563 N N . ARG A 1 78 ? 11.217 -4.684 -16.070 1.00 98.38 78 ARG A N 1
ATOM 564 C CA . ARG A 1 78 ? 11.435 -5.459 -17.308 1.00 98.38 78 ARG A CA 1
ATOM 565 C C . ARG A 1 78 ? 11.286 -4.591 -18.559 1.00 98.38 78 ARG A C 1
ATOM 567 O O . ARG A 1 78 ? 12.131 -4.678 -19.453 1.00 98.38 78 ARG A O 1
ATOM 574 N N . TYR A 1 79 ? 10.263 -3.738 -18.601 1.00 98.12 79 TYR A N 1
ATOM 575 C CA . TYR A 1 79 ? 10.052 -2.780 -19.688 1.00 98.12 79 TYR A CA 1
ATOM 576 C C . TYR A 1 79 ? 11.246 -1.822 -19.843 1.00 98.12 79 TYR A C 1
ATOM 578 O O . TYR A 1 79 ? 11.762 -1.628 -20.949 1.00 98.12 79 TYR A O 1
ATOM 586 N N . GLN A 1 80 ? 11.763 -1.289 -18.733 1.00 98.12 80 GLN A N 1
ATOM 587 C CA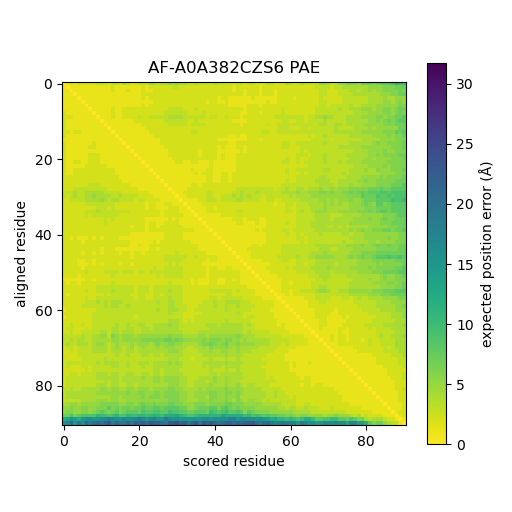 . GLN A 1 80 ? 12.924 -0.396 -18.744 1.00 98.12 80 GLN A CA 1
ATOM 588 C C . GLN A 1 80 ? 14.203 -1.111 -19.196 1.00 98.12 80 GLN A C 1
ATOM 590 O O . GLN A 1 80 ? 14.965 -0.557 -19.990 1.00 98.12 80 GLN A O 1
ATOM 595 N N . ILE A 1 81 ? 14.420 -2.364 -18.781 1.00 98.31 81 ILE A N 1
ATOM 596 C CA . ILE A 1 81 ? 15.543 -3.189 -19.259 1.00 98.31 81 ILE A CA 1
ATOM 597 C C . ILE A 1 81 ? 15.465 -3.391 -20.778 1.00 98.31 81 ILE A C 1
ATOM 599 O O . ILE A 1 81 ? 16.477 -3.257 -21.473 1.00 98.31 81 ILE A O 1
ATOM 603 N N . GLN A 1 82 ? 14.284 -3.709 -21.314 1.00 98.12 82 GLN A N 1
ATOM 604 C CA . GLN A 1 82 ? 14.088 -3.890 -22.754 1.00 98.12 82 GLN A CA 1
ATOM 605 C C . GLN A 1 82 ? 14.384 -2.599 -23.526 1.00 98.12 82 GLN A C 1
ATOM 607 O O . GLN A 1 82 ? 15.143 -2.621 -24.499 1.00 98.12 82 GLN A O 1
ATOM 612 N N . THR A 1 83 ? 13.841 -1.476 -23.057 1.00 97.25 83 THR A N 1
ATOM 613 C CA . THR A 1 83 ? 14.039 -0.152 -23.659 1.00 97.25 83 THR A CA 1
ATOM 614 C C . THR A 1 83 ? 15.514 0.252 -23.651 1.00 97.25 83 THR A C 1
ATOM 616 O O . THR A 1 83 ? 16.060 0.661 -24.680 1.00 97.25 83 THR A O 1
ATOM 619 N N . ALA A 1 84 ? 16.206 0.063 -22.524 1.00 97.62 84 ALA A N 1
ATOM 620 C CA . ALA A 1 84 ? 17.634 0.346 -22.405 1.00 97.62 84 ALA A CA 1
ATOM 621 C C . ALA A 1 84 ? 18.475 -0.508 -23.370 1.00 97.62 84 ALA A C 1
ATOM 623 O O . ALA A 1 84 ? 19.359 0.014 -24.052 1.00 97.62 84 ALA A O 1
ATOM 624 N N . ARG A 1 85 ? 18.171 -1.808 -23.492 1.00 98.12 85 ARG A N 1
ATOM 625 C CA . ARG A 1 85 ? 18.846 -2.710 -24.443 1.00 98.12 85 ARG A CA 1
ATOM 626 C C . ARG A 1 85 ? 18.641 -2.284 -25.895 1.00 98.12 85 ARG A C 1
ATOM 628 O O . ARG A 1 85 ? 19.591 -2.337 -26.670 1.00 98.12 85 ARG A O 1
ATOM 635 N N . ALA A 1 86 ? 17.434 -1.863 -26.268 1.00 97.69 86 ALA A N 1
ATOM 636 C CA . ALA A 1 86 ? 17.161 -1.359 -27.612 1.00 97.69 86 ALA A CA 1
ATOM 637 C C . ALA A 1 86 ? 17.981 -0.094 -27.912 1.00 97.69 86 ALA A C 1
ATOM 639 O O . ALA A 1 86 ? 18.616 -0.012 -28.961 1.00 97.69 86 ALA A O 1
ATOM 640 N N . ARG A 1 87 ? 18.050 0.842 -26.956 1.00 97.69 87 ARG A N 1
ATOM 641 C CA . ARG A 1 87 ? 18.843 2.073 -27.081 1.00 97.69 87 ARG A CA 1
ATOM 642 C C . ARG A 1 87 ? 20.338 1.801 -27.241 1.00 97.69 87 ARG A C 1
ATOM 644 O O . ARG A 1 87 ? 20.994 2.482 -28.018 1.00 97.69 87 ARG A O 1
ATOM 651 N N . LEU A 1 88 ? 20.882 0.815 -26.526 1.00 97.69 88 LEU A N 1
ATOM 652 C CA . LEU A 1 88 ? 22.295 0.439 -26.654 1.00 97.69 88 LEU A CA 1
ATOM 653 C C . LEU A 1 88 ? 22.635 -0.137 -28.033 1.00 97.69 88 LEU A C 1
ATOM 655 O O . LEU A 1 88 ? 23.733 0.104 -28.510 1.00 97.69 88 LEU A O 1
ATOM 659 N N . LYS A 1 89 ? 21.707 -0.848 -28.688 1.00 96.19 89 LYS A N 1
ATOM 660 C CA . LYS A 1 89 ? 21.903 -1.389 -30.048 1.00 96.19 89 LYS A CA 1
ATOM 661 C C . LYS A 1 89 ? 21.885 -0.327 -31.152 1.00 96.19 89 LYS A C 1
ATOM 663 O O . LYS A 1 89 ? 22.269 -0.626 -32.274 1.00 96.19 89 LYS A O 1
ATOM 668 N N . GLN A 1 90 ? 21.375 0.867 -30.859 1.00 91.56 90 GLN A N 1
ATOM 669 C CA . GLN A 1 90 ? 21.289 1.988 -31.803 1.00 91.56 90 GLN A CA 1
ATOM 670 C C . GLN A 1 90 ? 22.513 2.920 -31.733 1.00 91.56 90 GLN A C 1
ATOM 672 O O . GLN A 1 90 ? 22.525 3.951 -32.403 1.00 91.56 90 GLN A O 1
ATOM 677 N N . ARG A 1 91 ? 23.499 2.595 -30.891 1.00 68.81 91 ARG A N 1
ATOM 678 C CA . ARG A 1 91 ? 24.774 3.311 -30.758 1.00 68.81 91 ARG A CA 1
ATOM 679 C C . ARG A 1 91 ? 25.866 2.525 -31.463 1.00 68.81 91 ARG A C 1
ATOM 681 O O . ARG A 1 91 ? 26.766 3.197 -32.003 1.00 68.81 91 ARG A O 1
#

Mean predicted aligned error: 3.11 Å